Protein AF-A0A7Y6XMG9-F1 (afdb_monomer_lite)

Structure (mmCIF, N/CA/C/O backbone):
data_AF-A0A7Y6XMG9-F1
#
_entry.id   AF-A0A7Y6XMG9-F1
#
loop_
_atom_site.group_PDB
_atom_site.id
_atom_site.type_symbol
_atom_site.label_atom_id
_atom_site.label_alt_id
_atom_site.label_comp_id
_atom_site.label_asym_id
_atom_site.label_entity_id
_atom_site.label_seq_id
_atom_site.pdbx_PDB_ins_code
_atom_site.Cartn_x
_atom_site.Cartn_y
_atom_site.Cartn_z
_atom_site.occupancy
_atom_site.B_iso_or_equiv
_atom_site.auth_seq_id
_atom_site.auth_comp_id
_atom_site.auth_asym_id
_atom_site.auth_atom_id
_atom_site.pdbx_PDB_model_num
ATOM 1 N N . LEU A 1 1 ? -14.689 9.521 7.334 1.00 62.12 1 LEU A N 1
ATOM 2 C CA . LEU A 1 1 ? -14.498 8.052 7.296 1.00 62.12 1 LEU A CA 1
ATOM 3 C C . LEU A 1 1 ? -14.579 7.407 8.674 1.00 62.12 1 LEU A C 1
ATOM 5 O O . LEU A 1 1 ? -15.121 6.322 8.743 1.00 62.12 1 LEU A O 1
ATOM 9 N N . LYS A 1 2 ? -14.194 8.103 9.755 1.00 61.88 2 LYS A N 1
ATOM 10 C CA . LYS A 1 2 ? -14.234 7.640 11.163 1.00 61.88 2 LYS A CA 1
ATOM 11 C C . LYS A 1 2 ? -15.506 6.926 11.662 1.00 61.88 2 LYS A C 1
ATOM 13 O O . LYS A 1 2 ? -15.444 6.282 12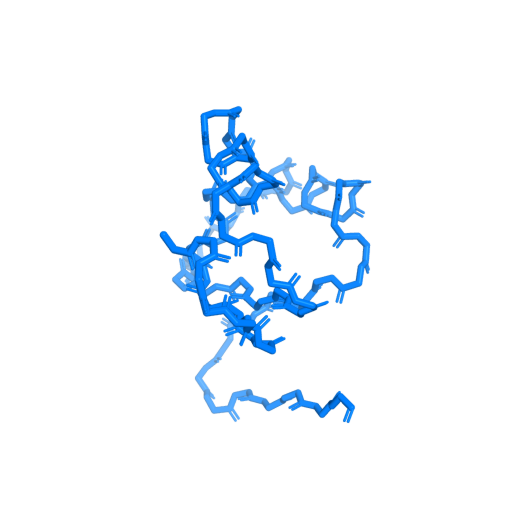.696 1.00 61.88 2 LYS A O 1
ATOM 18 N N . GLN A 1 3 ? -16.644 7.052 10.976 1.00 72.44 3 GLN A N 1
ATOM 19 C CA . GLN A 1 3 ? -17.876 6.325 11.318 1.00 72.44 3 GLN A CA 1
ATOM 20 C C . GLN A 1 3 ? -17.919 4.884 10.780 1.00 72.44 3 GLN A C 1
ATOM 22 O O . GLN A 1 3 ? -18.787 4.115 11.179 1.00 72.44 3 GLN A O 1
ATOM 27 N N . TYR A 1 4 ? -17.029 4.537 9.852 1.00 78.44 4 TYR A N 1
ATOM 28 C CA . TYR A 1 4 ? -16.925 3.210 9.260 1.00 78.44 4 TYR A CA 1
ATOM 29 C C . TYR A 1 4 ? -15.701 2.511 9.847 1.00 78.44 4 TYR A C 1
ATOM 31 O O . TYR A 1 4 ? -14.607 3.072 9.799 1.00 78.44 4 TYR A O 1
ATOM 39 N N . ASN A 1 5 ? -15.887 1.306 10.390 1.00 90.31 5 ASN A N 1
ATOM 40 C CA . ASN A 1 5 ? -14.765 0.428 10.709 1.00 90.31 5 ASN A CA 1
ATOM 41 C C . ASN A 1 5 ? -14.278 -0.179 9.394 1.00 90.31 5 ASN A C 1
ATOM 43 O O . ASN A 1 5 ? -15.024 -0.919 8.755 1.00 90.31 5 ASN A O 1
ATOM 47 N N . ILE A 1 6 ? -13.100 0.229 8.931 1.00 94.69 6 ILE A N 1
ATOM 48 C CA . ILE A 1 6 ? -12.565 -0.217 7.645 1.00 94.69 6 ILE A CA 1
ATOM 49 C C . ILE A 1 6 ? -11.673 -1.426 7.912 1.00 94.69 6 ILE A C 1
ATOM 51 O O . ILE A 1 6 ? -10.567 -1.269 8.417 1.00 94.69 6 ILE A O 1
ATOM 55 N N . ASP A 1 7 ? -12.125 -2.620 7.537 1.00 95.44 7 ASP A N 1
ATOM 56 C CA . ASP A 1 7 ? -11.310 -3.829 7.701 1.00 95.44 7 ASP A CA 1
ATOM 57 C C . ASP A 1 7 ? -10.082 -3.782 6.774 1.00 95.44 7 ASP A C 1
ATOM 59 O O . ASP A 1 7 ? -8.960 -4.049 7.188 1.00 95.44 7 ASP A O 1
ATOM 63 N N . VAL A 1 8 ? -10.276 -3.376 5.511 1.00 96.38 8 VAL A N 1
ATOM 64 C CA . VAL A 1 8 ? -9.216 -3.334 4.492 1.00 96.38 8 VAL A CA 1
ATOM 65 C C . VAL A 1 8 ? -9.279 -2.037 3.690 1.00 96.38 8 VAL A C 1
ATOM 67 O O . VAL A 1 8 ? -10.332 -1.683 3.153 1.00 96.38 8 VAL A O 1
ATOM 70 N N . ALA A 1 9 ? -8.139 -1.364 3.528 1.00 97.00 9 ALA A N 1
ATOM 71 C CA . ALA A 1 9 ? -7.987 -0.262 2.582 1.00 97.00 9 ALA A CA 1
ATOM 72 C C . ALA A 1 9 ? -6.984 -0.594 1.469 1.00 97.00 9 ALA A C 1
ATOM 74 O O . ALA A 1 9 ? -5.839 -0.977 1.711 1.00 97.00 9 ALA A O 1
ATOM 75 N N . LEU A 1 10 ? -7.429 -0.387 0.228 1.00 97.75 10 LEU A N 1
ATOM 76 C CA . LEU A 1 10 ? -6.598 -0.445 -0.971 1.00 97.75 10 LEU A CA 1
ATOM 77 C C . LEU A 1 10 ? -6.056 0.956 -1.257 1.00 97.75 10 LEU A C 1
ATOM 79 O O . LEU A 1 10 ? -6.827 1.878 -1.529 1.00 97.75 10 LEU A O 1
ATOM 83 N N . VAL A 1 11 ? -4.739 1.118 -1.200 1.00 97.62 11 VAL A N 1
ATOM 84 C CA . VAL A 1 11 ? -4.082 2.428 -1.263 1.00 97.62 11 VAL A CA 1
ATOM 85 C C . VAL A 1 11 ? -2.989 2.400 -2.329 1.00 97.62 11 VAL A C 1
ATOM 87 O O . VAL A 1 11 ? -2.247 1.425 -2.394 1.00 97.62 11 VAL A O 1
ATOM 90 N N . PRO A 1 12 ? -2.832 3.423 -3.188 1.00 97.06 12 PRO A N 1
ATOM 91 C CA . PRO A 1 12 ? -1.677 3.484 -4.079 1.00 97.06 12 PRO A CA 1
ATOM 92 C C . PRO A 1 12 ? -0.369 3.371 -3.282 1.00 97.06 12 PRO A C 1
ATOM 94 O O . PRO A 1 12 ? -0.179 4.106 -2.318 1.00 97.06 12 PRO A O 1
ATOM 97 N N . TYR A 1 13 ? 0.545 2.480 -3.676 1.00 96.94 13 TYR A N 1
ATOM 98 C CA . TYR A 1 13 ? 1.730 2.160 -2.866 1.00 96.94 13 TYR A CA 1
ATOM 99 C C . TYR A 1 13 ? 2.581 3.407 -2.555 1.00 96.94 13 TYR A C 1
ATOM 101 O O . TYR A 1 13 ? 3.029 3.598 -1.433 1.00 96.94 13 TYR A O 1
ATOM 109 N N . TRP A 1 14 ? 2.730 4.320 -3.519 1.00 95.94 14 TRP A N 1
ATOM 110 C CA . TRP A 1 14 ? 3.477 5.568 -3.348 1.00 95.94 14 TRP A CA 1
ATOM 111 C C . TRP A 1 14 ? 2.850 6.487 -2.293 1.00 95.94 14 TRP A C 1
ATOM 113 O O . TRP A 1 14 ? 3.567 7.202 -1.598 1.00 95.94 14 TRP A O 1
ATOM 123 N N . TYR A 1 15 ? 1.530 6.428 -2.118 1.00 96.38 15 TYR A N 1
ATOM 124 C CA . TYR A 1 15 ? 0.807 7.223 -1.128 1.00 96.38 15 TYR A CA 1
ATOM 125 C C . TYR A 1 15 ? 1.105 6.765 0.303 1.00 96.38 15 TYR A C 1
ATOM 127 O O . TYR A 1 15 ? 1.073 7.562 1.230 1.00 96.38 15 TY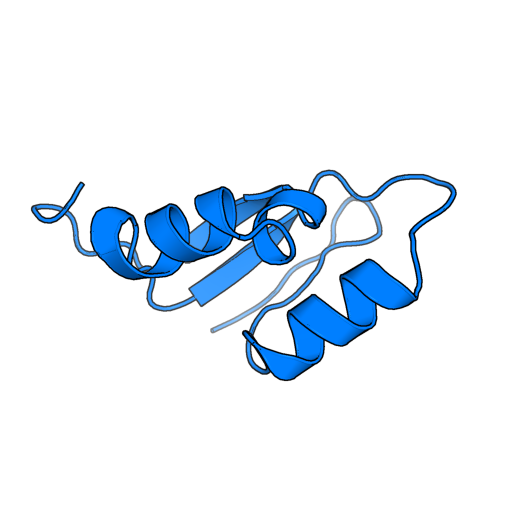R A O 1
ATOM 135 N N . MET A 1 16 ? 1.477 5.495 0.475 1.00 97.44 16 MET A N 1
ATOM 136 C CA . MET A 1 16 ? 1.932 4.945 1.754 1.00 97.44 16 MET A CA 1
ATOM 137 C C . MET A 1 16 ? 3.346 5.432 2.130 1.00 97.44 16 MET A C 1
ATOM 139 O O . MET A 1 16 ? 3.759 5.313 3.278 1.00 97.44 16 MET A O 1
ATOM 143 N N . SER A 1 17 ? 4.105 6.009 1.193 1.00 96.88 17 SER A N 1
ATOM 144 C CA . SER A 1 17 ? 5.414 6.630 1.473 1.00 96.88 17 SER A CA 1
ATOM 145 C C . SER A 1 17 ? 5.384 8.159 1.536 1.00 96.88 17 SER A C 1
ATOM 147 O O . SER A 1 17 ? 6.373 8.765 1.932 1.00 96.88 17 SER A O 1
ATOM 149 N N . ASP A 1 18 ? 4.276 8.777 1.127 1.00 96.69 18 ASP A N 1
ATOM 150 C CA . ASP A 1 18 ? 4.092 10.228 1.128 1.00 96.69 18 ASP A CA 1
ATOM 151 C C . ASP A 1 18 ? 3.670 10.723 2.519 1.00 96.69 18 ASP A C 1
ATOM 153 O O . ASP A 1 18 ? 2.817 10.111 3.154 1.00 96.69 18 ASP A O 1
ATOM 157 N N . GLU A 1 19 ? 4.227 11.839 2.996 1.00 96.06 19 GLU A N 1
ATOM 158 C CA . GLU A 1 19 ? 3.955 12.358 4.348 1.00 96.06 19 GLU A CA 1
ATOM 159 C C . GLU A 1 19 ? 2.468 12.704 4.551 1.00 96.06 19 GLU A C 1
ATOM 161 O O . GLU A 1 19 ? 1.859 12.356 5.568 1.00 96.06 19 GLU A O 1
ATOM 166 N N . VAL A 1 20 ? 1.849 13.351 3.559 1.00 96.25 20 VAL A N 1
ATOM 167 C CA . VAL A 1 20 ? 0.426 13.715 3.616 1.00 96.25 20 VAL A CA 1
ATOM 168 C C . VAL A 1 20 ? -0.442 12.464 3.489 1.00 96.25 20 VAL A C 1
ATOM 170 O O . VAL A 1 20 ? -1.444 12.331 4.198 1.00 96.25 20 VAL A O 1
ATOM 173 N N . GLY A 1 21 ? -0.046 11.530 2.625 1.00 96.38 21 GLY A N 1
ATOM 174 C CA . GLY A 1 21 ? -0.714 10.244 2.470 1.00 96.38 21 GLY A CA 1
ATOM 175 C C . GLY A 1 21 ? -0.710 9.420 3.750 1.00 96.38 21 GLY A C 1
ATOM 176 O O . GLY A 1 21 ? -1.771 8.968 4.183 1.00 96.38 21 GLY A O 1
ATOM 177 N N . GLN A 1 22 ? 0.434 9.321 4.423 1.00 97.25 22 GLN A N 1
ATOM 178 C CA . GLN A 1 22 ? 0.562 8.653 5.717 1.00 97.25 22 GLN A CA 1
ATOM 179 C C . GLN A 1 22 ? -0.347 9.280 6.766 1.00 97.25 22 GLN A C 1
ATOM 181 O O . GLN A 1 22 ? -1.051 8.564 7.477 1.00 97.25 22 GLN A O 1
ATOM 186 N N . LYS A 1 23 ? -0.409 10.614 6.824 1.00 96.56 23 LYS A N 1
ATOM 187 C CA . LYS A 1 23 ? -1.319 11.305 7.737 1.00 96.56 23 LYS A CA 1
ATOM 188 C C . LYS A 1 23 ? -2.777 10.914 7.491 1.00 96.56 23 LYS A C 1
ATOM 190 O O . LYS A 1 23 ? -3.497 10.581 8.428 1.00 96.56 23 LYS A O 1
ATOM 195 N N . ILE A 1 24 ? -3.212 10.897 6.234 1.00 95.75 24 ILE A N 1
ATOM 196 C CA . ILE A 1 24 ? -4.586 10.524 5.875 1.00 95.75 24 ILE A CA 1
ATOM 197 C C . ILE A 1 24 ? -4.864 9.050 6.193 1.00 95.75 24 ILE A C 1
ATOM 199 O O . ILE A 1 24 ? -5.910 8.739 6.767 1.00 95.75 24 ILE A O 1
ATOM 203 N N . ILE A 1 25 ? -3.929 8.150 5.881 1.00 96.19 25 ILE A N 1
ATOM 204 C CA . ILE A 1 25 ? -4.033 6.722 6.212 1.00 96.19 25 ILE A CA 1
ATOM 205 C C . ILE A 1 25 ? -4.189 6.540 7.727 1.00 96.19 25 ILE A C 1
ATOM 207 O O . ILE A 1 25 ? -5.106 5.849 8.171 1.00 96.19 25 ILE A O 1
ATOM 211 N N . ASN A 1 26 ? -3.348 7.209 8.513 1.00 95.06 26 ASN A N 1
ATOM 212 C CA . ASN A 1 26 ? -3.229 6.985 9.953 1.00 95.06 26 ASN A CA 1
ATOM 213 C C . ASN A 1 26 ? -4.294 7.714 10.779 1.00 95.06 26 ASN A C 1
ATOM 215 O O . ASN A 1 26 ? -4.656 7.251 11.858 1.00 95.06 26 ASN A O 1
ATOM 219 N N . GLU A 1 27 ? -4.793 8.857 10.313 1.00 94.31 27 GLU A N 1
ATOM 220 C CA . GLU A 1 27 ? -5.720 9.688 11.091 1.00 94.31 27 GLU A CA 1
ATOM 221 C C . GLU A 1 27 ? -7.165 9.575 10.599 1.00 94.31 27 GLU A C 1
ATOM 223 O O . GLU A 1 27 ? -8.099 9.621 11.408 1.00 94.31 27 GLU A O 1
ATOM 228 N N . GLU A 1 28 ? -7.362 9.404 9.290 1.00 94.31 28 GLU A N 1
ATOM 229 C CA . GLU A 1 28 ? -8.680 9.509 8.663 1.00 94.31 28 GLU A CA 1
ATOM 230 C C . GLU A 1 28 ? -9.218 8.176 8.137 1.00 94.31 28 GLU A C 1
ATOM 232 O O . GLU A 1 28 ? -10.416 7.928 8.294 1.00 94.31 28 GLU A O 1
ATOM 237 N N . ILE A 1 29 ? -8.370 7.322 7.551 1.00 94.50 29 ILE A N 1
ATOM 238 C CA . ILE A 1 29 ? -8.770 5.994 7.050 1.00 94.50 29 ILE A CA 1
ATOM 239 C C . ILE A 1 29 ? -8.769 4.968 8.186 1.00 94.50 29 ILE A C 1
ATOM 241 O O . ILE A 1 29 ? -9.813 4.385 8.460 1.00 94.50 29 ILE A O 1
ATOM 245 N N . ARG A 1 30 ? -7.627 4.781 8.863 1.00 93.88 30 ARG A N 1
ATOM 246 C CA . ARG A 1 30 ? -7.461 3.887 10.025 1.00 93.88 30 ARG A CA 1
ATOM 247 C C . ARG A 1 30 ? -7.961 2.463 9.778 1.00 93.88 30 ARG A C 1
ATOM 249 O O . ARG A 1 30 ? -8.668 1.908 10.611 1.00 93.88 30 ARG A O 1
ATOM 256 N N . ALA A 1 31 ? -7.614 1.907 8.620 1.00 95.56 31 ALA A N 1
ATOM 257 C CA . ALA A 1 31 ? -7.976 0.536 8.302 1.00 95.56 31 ALA A CA 1
ATOM 258 C C . ALA A 1 31 ? -7.195 -0.461 9.166 1.00 95.56 31 ALA A C 1
ATOM 260 O O . ALA A 1 31 ? -6.038 -0.202 9.498 1.00 95.56 31 ALA A O 1
ATOM 261 N N . GLU A 1 32 ? -7.811 -1.598 9.485 1.00 94.88 32 GLU A N 1
ATOM 262 C CA . GLU A 1 32 ? -7.131 -2.696 10.184 1.00 94.88 32 GLU A CA 1
ATOM 263 C C . GLU A 1 32 ? -6.039 -3.313 9.301 1.00 94.88 32 GLU A C 1
ATOM 265 O O . GLU A 1 32 ? -4.980 -3.683 9.795 1.00 94.88 32 GLU A O 1
ATOM 270 N N . GLN A 1 33 ? -6.277 -3.368 7.986 1.00 96.81 33 GLN A N 1
ATOM 271 C CA . GLN A 1 33 ? -5.363 -3.931 6.999 1.00 96.81 33 GLN A CA 1
ATOM 272 C C . GLN A 1 33 ? -5.124 -2.964 5.835 1.00 96.81 33 GLN A C 1
ATOM 274 O O . GLN A 1 33 ? -6.048 -2.333 5.308 1.00 96.81 33 GLN A O 1
ATOM 279 N N . LEU A 1 34 ? -3.872 -2.885 5.382 1.00 97.69 34 LEU A N 1
ATOM 280 C CA . LEU A 1 34 ? -3.466 -2.052 4.251 1.00 97.69 34 LEU A CA 1
ATOM 281 C C . LEU A 1 34 ? -2.936 -2.903 3.103 1.00 97.69 34 LEU A C 1
ATOM 283 O O . LEU A 1 34 ? -2.043 -3.735 3.274 1.00 97.69 34 LEU A O 1
ATOM 287 N N . VAL A 1 35 ? -3.453 -2.632 1.905 1.00 98.38 35 VAL A N 1
ATOM 288 C CA . VAL A 1 35 ? -2.975 -3.246 0.669 1.00 98.38 35 VAL A CA 1
ATOM 289 C C . VAL A 1 35 ? -2.527 -2.164 -0.311 1.00 98.38 35 VAL A C 1
ATOM 291 O O . VAL A 1 35 ? -3.335 -1.398 -0.840 1.00 98.38 35 VAL A O 1
ATOM 294 N N . GLY A 1 36 ? -1.222 -2.120 -0.571 1.00 97.94 36 GLY A N 1
ATOM 295 C CA . GLY A 1 36 ? -0.602 -1.257 -1.566 1.00 97.94 36 GLY A CA 1
ATOM 296 C C . GLY A 1 36 ? -0.925 -1.721 -2.987 1.00 97.94 36 GLY A C 1
ATOM 297 O O . GLY A 1 36 ? -0.645 -2.861 -3.351 1.00 97.94 36 GLY A O 1
ATOM 298 N N . ILE A 1 37 ? -1.480 -0.836 -3.812 1.00 97.81 37 ILE A N 1
ATOM 299 C CA . ILE A 1 37 ? -1.848 -1.086 -5.213 1.00 97.81 37 ILE A CA 1
ATOM 300 C C . ILE A 1 37 ? -1.203 -0.059 -6.155 1.00 97.81 37 ILE A C 1
ATOM 302 O O . ILE A 1 37 ? -0.428 0.799 -5.736 1.00 97.81 37 ILE A O 1
ATOM 306 N N . HIS A 1 38 ? -1.526 -0.124 -7.451 1.00 96.00 38 HIS A N 1
ATOM 307 C CA . HIS A 1 38 ? -0.968 0.768 -8.478 1.00 96.00 38 HIS A CA 1
ATOM 308 C C . HIS A 1 38 ? 0.569 0.693 -8.560 1.00 96.00 38 HIS A C 1
ATOM 310 O O . HIS A 1 38 ? 1.271 1.701 -8.654 1.00 96.00 38 HIS A O 1
ATOM 316 N N . PHE A 1 39 ? 1.095 -0.531 -8.498 1.00 96.50 39 PHE A N 1
ATOM 317 C CA . PHE A 1 39 ? 2.525 -0.788 -8.576 1.00 96.50 39 PHE A CA 1
ATOM 318 C C . PHE A 1 39 ? 3.057 -0.531 -10.001 1.00 96.50 39 PHE A C 1
ATOM 320 O O . PHE A 1 39 ? 2.506 -1.066 -10.968 1.00 96.50 39 PHE A O 1
ATOM 327 N N . PRO A 1 40 ? 4.102 0.298 -10.175 1.00 94.31 40 PRO A N 1
ATOM 328 C CA . PRO A 1 40 ? 4.636 0.638 -11.486 1.00 94.31 40 PRO A CA 1
ATOM 329 C C . PRO A 1 40 ? 5.575 -0.454 -12.002 1.00 94.31 40 PRO A C 1
ATOM 331 O O . PRO A 1 40 ? 6.125 -1.248 -11.244 1.00 94.31 40 PRO A O 1
ATOM 334 N N . LYS A 1 41 ? 5.855 -0.429 -13.311 1.00 93.62 41 LYS A N 1
ATOM 335 C CA . LYS A 1 41 ? 6.853 -1.325 -13.927 1.00 93.62 41 LYS A CA 1
ATOM 336 C C . LYS A 1 41 ? 8.269 -1.132 -13.365 1.00 93.62 41 LYS A C 1
ATOM 338 O O . LYS A 1 41 ? 9.043 -2.080 -13.350 1.00 93.62 41 LYS A O 1
ATOM 343 N N . ALA A 1 42 ? 8.602 0.085 -12.933 1.00 93.75 42 ALA A N 1
ATOM 344 C CA . ALA A 1 42 ? 9.885 0.443 -12.333 1.00 93.75 42 ALA A CA 1
ATOM 345 C C . ALA A 1 42 ? 9.639 1.091 -10.955 1.00 93.75 42 ALA A C 1
ATOM 347 O O . ALA A 1 42 ? 9.429 2.303 -10.883 1.00 93.75 42 ALA A O 1
ATOM 348 N N . PRO A 1 43 ? 9.574 0.298 -9.871 1.00 93.12 43 PRO A N 1
ATOM 349 C CA . PRO A 1 43 ? 9.308 0.807 -8.529 1.00 93.12 43 PRO A CA 1
ATOM 350 C C . PRO A 1 43 ? 10.541 1.477 -7.913 1.00 93.12 43 PRO A C 1
ATOM 352 O O . PRO A 1 43 ? 11.681 1.116 -8.208 1.00 93.12 43 PRO A O 1
ATOM 355 N N . SER A 1 44 ? 10.307 2.420 -7.001 1.00 95.00 44 SER A N 1
ATOM 356 C CA . SER A 1 44 ? 11.366 3.000 -6.172 1.00 95.00 44 SER A CA 1
ATOM 357 C C . SER A 1 44 ? 11.663 2.091 -4.978 1.00 95.00 44 SER A C 1
ATOM 359 O O . SER A 1 44 ? 10.777 1.812 -4.170 1.00 95.00 44 SER A O 1
ATOM 361 N N . SER A 1 45 ? 12.917 1.652 -4.834 1.00 95.50 45 SER A N 1
ATOM 362 C CA . SER A 1 45 ? 13.362 0.871 -3.670 1.00 95.50 45 SER A CA 1
ATOM 363 C C . SER A 1 45 ? 13.236 1.655 -2.363 1.00 95.50 45 SER A C 1
ATOM 365 O O . SER A 1 45 ? 12.927 1.072 -1.330 1.00 95.50 45 SER A O 1
ATOM 367 N N . MET A 1 46 ? 13.416 2.978 -2.417 1.00 96.25 46 MET A N 1
ATOM 368 C CA . MET A 1 46 ? 13.249 3.863 -1.265 1.00 96.25 46 MET A CA 1
ATOM 369 C C . MET A 1 46 ? 11.796 3.890 -0.791 1.00 96.25 46 MET A C 1
ATOM 371 O O . MET A 1 46 ? 11.552 3.724 0.395 1.00 96.25 46 MET A O 1
ATOM 375 N N . VAL A 1 47 ? 10.841 4.011 -1.720 1.00 96.25 47 VAL A N 1
ATOM 376 C CA . VAL A 1 47 ? 9.406 3.965 -1.399 1.00 96.25 47 VAL A CA 1
ATOM 377 C C . VAL A 1 47 ? 9.055 2.645 -0.724 1.00 96.25 47 VAL A C 1
ATOM 379 O O . VAL A 1 47 ? 8.407 2.644 0.314 1.00 96.25 47 VAL A O 1
ATOM 382 N N . LEU A 1 48 ? 9.520 1.521 -1.274 1.00 96.81 48 LEU 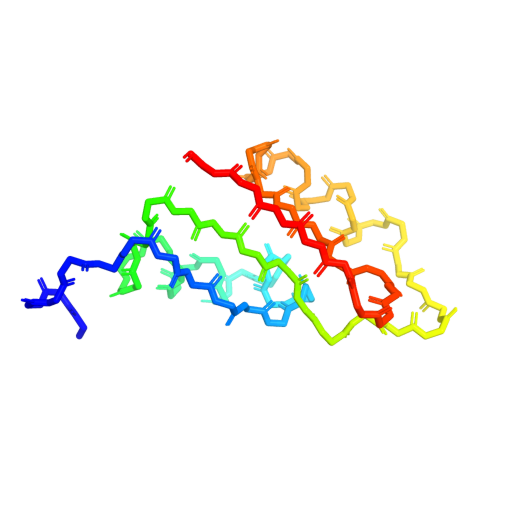A N 1
ATOM 383 C CA . LEU A 1 48 ? 9.233 0.203 -0.703 1.00 96.81 48 LEU A CA 1
ATOM 384 C C . LEU A 1 48 ? 9.825 0.030 0.693 1.00 96.81 48 LEU A C 1
ATOM 386 O O . LEU A 1 48 ? 9.143 -0.494 1.567 1.00 96.81 48 LEU A O 1
ATOM 390 N N . LYS A 1 49 ? 11.045 0.528 0.911 1.00 97.56 49 LYS A N 1
ATOM 391 C CA . LYS A 1 49 ? 11.675 0.533 2.229 1.00 97.56 49 LYS A CA 1
ATOM 392 C C . LYS A 1 49 ? 10.874 1.366 3.236 1.00 97.56 49 LYS A C 1
ATOM 394 O O . LYS A 1 49 ? 10.609 0.894 4.331 1.00 97.56 49 LYS A O 1
ATOM 399 N N . THR A 1 50 ? 10.436 2.566 2.858 1.00 97.19 50 THR A N 1
ATOM 400 C CA . THR A 1 50 ? 9.603 3.414 3.726 1.00 97.19 50 THR A CA 1
ATOM 401 C C . THR A 1 50 ? 8.269 2.752 4.068 1.00 97.19 50 THR A C 1
ATOM 403 O O . THR A 1 50 ? 7.806 2.859 5.200 1.00 97.19 50 THR A O 1
ATOM 406 N N . ILE A 1 51 ? 7.648 2.052 3.112 1.00 97.69 51 ILE A N 1
ATOM 407 C CA . ILE A 1 51 ? 6.410 1.302 3.363 1.00 97.69 51 ILE A CA 1
ATOM 408 C C . ILE A 1 51 ? 6.656 0.180 4.372 1.00 97.69 51 ILE A C 1
ATOM 410 O O . ILE A 1 51 ? 5.880 0.050 5.308 1.00 97.69 51 ILE A O 1
ATOM 414 N N . GLU A 1 52 ? 7.725 -0.597 4.207 1.00 97.31 52 GLU A N 1
ATOM 415 C CA . GLU A 1 52 ? 8.087 -1.683 5.128 1.00 97.31 52 GLU A CA 1
ATOM 416 C C . GLU A 1 52 ? 8.383 -1.167 6.546 1.00 97.31 52 GLU A C 1
ATOM 418 O O . GLU A 1 52 ? 7.971 -1.784 7.525 1.00 97.31 52 GLU A O 1
ATOM 423 N N . GLU A 1 53 ? 9.043 -0.011 6.667 1.00 97.44 53 GLU A N 1
ATOM 424 C CA . GLU A 1 53 ? 9.357 0.615 7.958 1.00 97.44 53 GLU A CA 1
ATOM 425 C C . GLU A 1 53 ? 8.109 1.162 8.672 1.00 97.44 53 GLU A C 1
ATOM 427 O O . GLU A 1 53 ? 7.975 0.996 9.884 1.00 97.44 53 GLU A O 1
ATOM 432 N N . ASN A 1 54 ? 7.191 1.801 7.940 1.00 96.88 54 ASN A N 1
ATOM 433 C CA . ASN A 1 54 ? 6.021 2.464 8.531 1.00 96.88 54 ASN A CA 1
ATOM 434 C C . ASN A 1 54 ? 4.785 1.559 8.634 1.00 96.88 54 ASN A C 1
ATOM 436 O O . ASN A 1 54 ? 3.930 1.781 9.492 1.00 96.88 54 ASN A O 1
ATOM 440 N N . TYR A 1 55 ? 4.679 0.559 7.761 1.00 97.31 55 TYR A N 1
ATOM 441 C CA . TYR A 1 55 ? 3.539 -0.347 7.634 1.00 97.31 55 TYR A CA 1
ATOM 442 C C . TYR A 1 55 ? 4.015 -1.799 7.440 1.00 97.31 55 TYR A C 1
ATOM 444 O O . TYR A 1 55 ? 3.758 -2.392 6.391 1.00 97.31 55 TYR A O 1
ATOM 452 N N . PRO A 1 56 ? 4.691 -2.404 8.434 1.00 96.38 56 PRO A N 1
ATOM 453 C CA . PRO A 1 56 ? 5.319 -3.723 8.291 1.00 96.38 56 PRO A CA 1
ATOM 454 C C . PRO A 1 56 ? 4.330 -4.865 8.006 1.00 96.38 56 PRO A C 1
ATOM 456 O O . PRO A 1 56 ? 4.719 -5.897 7.467 1.00 96.38 56 PRO A O 1
ATOM 459 N N . GLU A 1 57 ? 3.053 -4.687 8.347 1.00 95.31 57 GLU A N 1
ATOM 460 C CA . GLU A 1 57 ? 1.985 -5.665 8.094 1.00 95.31 57 GLU A CA 1
ATOM 461 C C . GLU A 1 57 ? 1.266 -5.431 6.753 1.00 95.31 57 GLU A C 1
ATOM 463 O O . GLU A 1 57 ? 0.443 -6.244 6.330 1.00 95.31 57 GLU A O 1
ATOM 468 N N . ALA A 1 58 ? 1.572 -4.337 6.048 1.00 96.69 58 ALA A N 1
ATOM 469 C CA . ALA A 1 58 ? 0.943 -4.048 4.770 1.00 96.69 58 ALA A CA 1
ATOM 470 C C . ALA A 1 58 ? 1.458 -4.968 3.660 1.00 96.69 58 ALA A C 1
ATOM 472 O O . ALA A 1 58 ? 2.654 -5.218 3.510 1.00 96.69 58 ALA A O 1
ATOM 473 N N . THR A 1 59 ? 0.545 -5.397 2.792 1.00 97.00 59 THR A N 1
ATOM 474 C CA . THR A 1 59 ? 0.898 -6.153 1.585 1.00 97.00 59 THR A CA 1
ATOM 475 C C . THR A 1 59 ? 0.890 -5.229 0.374 1.00 97.00 59 THR A C 1
ATOM 477 O O . THR A 1 59 ? -0.104 -4.563 0.117 1.00 97.00 59 THR A O 1
ATOM 480 N N . VAL A 1 60 ? 1.960 -5.193 -0.423 1.00 97.69 60 VAL A N 1
ATOM 481 C CA . VAL A 1 60 ? 1.966 -4.464 -1.706 1.00 97.69 60 VAL A CA 1
ATOM 482 C C . VAL A 1 60 ? 1.800 -5.455 -2.850 1.00 97.69 60 VAL A C 1
ATOM 484 O O . VAL A 1 60 ? 2.704 -6.250 -3.106 1.00 97.69 60 VAL A O 1
ATOM 487 N N . PHE A 1 61 ? 0.681 -5.371 -3.568 1.00 97.88 61 PHE A N 1
ATOM 488 C CA . PHE A 1 61 ? 0.444 -6.163 -4.772 1.00 97.88 61 PHE A CA 1
ATOM 489 C C . PHE A 1 61 ? 1.272 -5.626 -5.936 1.00 97.88 61 PHE A C 1
ATOM 491 O O . PHE A 1 61 ? 1.166 -4.455 -6.309 1.00 97.88 61 PHE A O 1
ATOM 498 N N . LYS A 1 62 ? 2.089 -6.494 -6.531 1.00 96.62 62 LYS A N 1
ATOM 499 C CA . LYS A 1 62 ? 3.049 -6.149 -7.595 1.00 96.62 62 LYS A CA 1
ATOM 500 C C . LYS A 1 62 ? 2.585 -6.626 -8.969 1.00 96.62 62 LYS A C 1
ATOM 502 O O . LYS A 1 62 ? 3.037 -6.119 -9.994 1.00 96.62 62 LYS A O 1
ATOM 507 N N . THR A 1 63 ? 1.688 -7.600 -8.993 1.00 95.25 63 THR A N 1
ATOM 508 C CA . THR A 1 63 ? 1.195 -8.305 -10.171 1.00 95.25 63 THR A CA 1
ATOM 509 C C . THR A 1 63 ? -0.326 -8.465 -10.114 1.00 95.25 63 THR A C 1
ATOM 511 O O . THR A 1 63 ? -0.972 -8.284 -9.083 1.00 95.25 63 THR A O 1
ATOM 514 N N . THR A 1 64 ? -0.935 -8.747 -11.266 1.00 94.50 64 THR A N 1
ATOM 515 C CA . THR A 1 64 ? -2.391 -8.927 -11.362 1.00 94.50 64 THR A CA 1
ATOM 516 C C . THR A 1 64 ? -2.805 -10.291 -10.819 1.00 94.50 64 THR A C 1
ATOM 518 O O . THR A 1 64 ? -2.182 -11.298 -11.138 1.00 94.50 64 THR A O 1
ATOM 521 N N . GLY A 1 65 ? -3.903 -10.329 -10.059 1.00 95.00 65 GLY A N 1
ATOM 522 C CA . GLY A 1 65 ? -4.475 -11.572 -9.533 1.00 95.00 65 GLY A CA 1
ATOM 523 C C . GLY A 1 65 ? -3.899 -12.025 -8.190 1.00 95.00 65 GLY A C 1
ATOM 524 O O . GLY A 1 65 ? -4.268 -13.102 -7.724 1.00 95.00 65 GLY A O 1
ATOM 525 N N . GLU A 1 66 ? -3.037 -11.218 -7.564 1.00 97.50 66 GLU A N 1
ATOM 526 C CA . GLU A 1 66 ? -2.582 -11.453 -6.193 1.00 97.50 66 GLU A CA 1
ATOM 527 C C . GLU A 1 66 ? -3.743 -11.472 -5.195 1.00 97.50 66 GLU A C 1
ATOM 529 O O . GLU A 1 66 ? -4.797 -10.859 -5.397 1.00 97.50 66 GLU A O 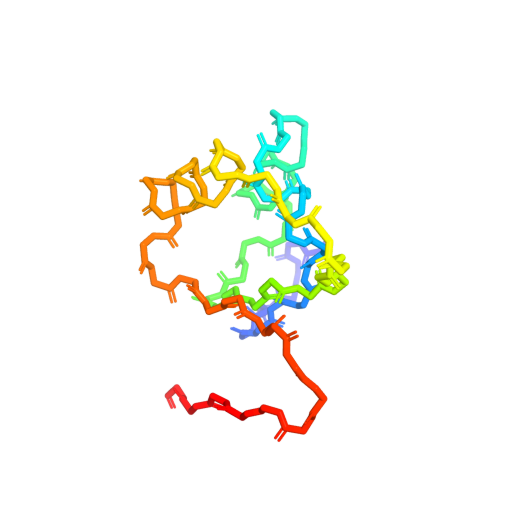1
ATOM 534 N N . ARG A 1 67 ? -3.546 -12.238 -4.121 1.00 96.50 67 ARG A N 1
ATOM 535 C CA . ARG A 1 67 ? -4.521 -12.454 -3.053 1.00 96.50 67 ARG A CA 1
ATOM 536 C C . ARG A 1 67 ? -3.800 -12.404 -1.717 1.00 96.50 67 ARG A C 1
ATOM 538 O O . ARG A 1 67 ? -2.687 -12.908 -1.601 1.00 96.50 67 ARG A O 1
ATOM 545 N N . VAL A 1 68 ? -4.475 -11.850 -0.722 1.00 95.38 68 VAL A N 1
ATOM 546 C CA . VAL A 1 68 ? -4.040 -11.834 0.673 1.00 95.38 68 VAL A CA 1
ATOM 547 C C . VAL A 1 68 ? -5.211 -12.293 1.537 1.00 95.38 68 VAL A C 1
ATOM 549 O O . VAL A 1 68 ? -6.366 -12.011 1.209 1.00 95.38 68 VAL A O 1
ATOM 552 N N . GLY A 1 69 ? -4.910 -13.072 2.572 1.00 93.12 69 GLY A N 1
ATOM 553 C CA . GLY A 1 69 ? -5.857 -13.467 3.611 1.00 93.12 69 GLY A CA 1
ATOM 554 C C . GLY A 1 69 ? -5.469 -12.802 4.925 1.00 93.12 69 GLY A C 1
ATOM 555 O O . GLY A 1 69 ? -4.281 -12.572 5.151 1.00 93.12 69 GLY A O 1
ATOM 556 N N . PHE A 1 70 ? -6.473 -12.508 5.745 1.00 85.25 70 PHE A N 1
ATOM 557 C CA . PHE A 1 70 ? -6.351 -11.855 7.045 1.00 85.25 70 PHE A CA 1
ATOM 558 C C . PHE A 1 70 ? -7.024 -12.721 8.107 1.00 85.25 70 PHE A C 1
ATOM 560 O O . PHE A 1 70 ? -8.066 -13.336 7.767 1.00 85.25 70 PHE A O 1
#

Sequence (70 aa):
LKQYNIDVALVPYWYMSDEVGQKIINEEIRAEQLVGIHFPKAPSSMVLKTIEENYPEATVFKTTGERVGF

pLDDT: mean 94.36, std 6.81, range [61.88, 98.3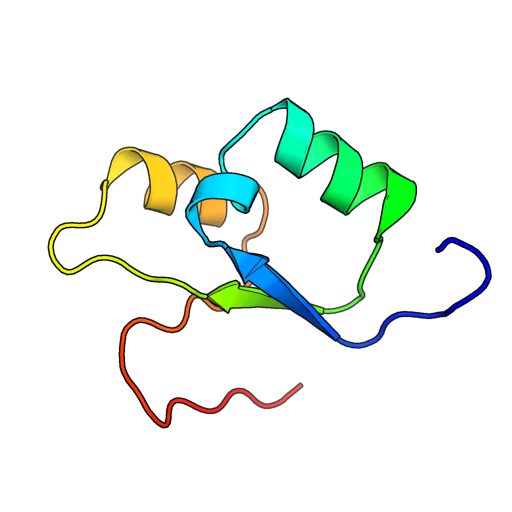8]

Foldseek 3Di:
DVVDAAQEDEDALLLLQDPVSVCCVVPPVVHVAYE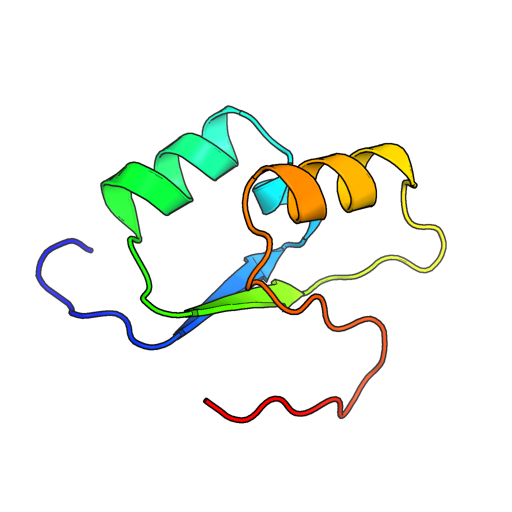HDPADPDDDPVSVVSNCVSPVRYHYDRDPPDDDDD

Secondary structure (DSSP, 8-state):
-TTS--SEEEEEGGGGTSHHHHHHIIIII--SEEEEE---SS--HHHHHHHHHH-TT-EE--STT-----

Radius of gyration: 11.83 Å; chains: 1; bounding box: 31×27×25 Å